Protein AF-A0A630L1Z7-F1 (afdb_monomer_lite)

Organism: Salmonella derby (NCBI:txid28144)

pLDDT: mean 86.69, std 11.48, range [48.09, 96.31]

Sequence (60 aa):
MNNLMVIDGIEVRRDAHGRYCLNDLHRAAGGEQKYRPKYWLDNKQTRELIEQLFTEGGIP

Structure (mmCIF, N/CA/C/O backbone):
data_AF-A0A630L1Z7-F1
#
_entry.id   AF-A0A630L1Z7-F1
#
loop_
_atom_site.group_PDB
_atom_site.id
_atom_site.type_symbol
_atom_site.label_atom_id
_atom_site.label_alt_id
_atom_site.label_comp_id
_atom_site.label_asym_id
_atom_site.label_entity_id
_atom_site.label_seq_id
_atom_site.pdbx_PDB_ins_code
_atom_site.Cartn_x
_atom_site.Cartn_y
_atom_site.Cartn_z
_atom_site.occupancy
_atom_site.B_iso_or_equiv
_atom_site.auth_seq_id
_atom_site.auth_comp_id
_atom_site.auth_asym_id
_atom_site.auth_atom_id
_atom_site.pdbx_PDB_model_num
ATOM 1 N N . MET A 1 1 ? -2.899 -23.252 10.643 1.00 48.09 1 MET A N 1
ATOM 2 C CA . MET A 1 1 ? -3.976 -22.323 11.051 1.00 48.09 1 MET A CA 1
ATOM 3 C C . MET A 1 1 ? -3.816 -21.027 10.272 1.00 48.09 1 MET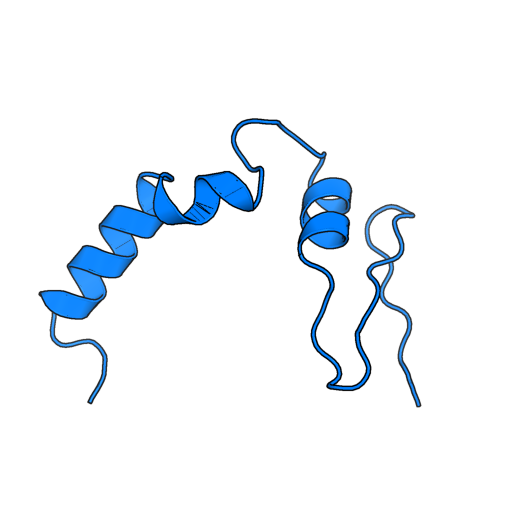 A C 1
ATOM 5 O O . MET A 1 1 ? -2.720 -20.483 10.274 1.00 48.09 1 MET A O 1
ATOM 9 N N . ASN A 1 2 ? -4.857 -20.566 9.573 1.00 61.66 2 ASN A N 1
ATOM 10 C CA . ASN A 1 2 ? -4.861 -19.238 8.953 1.00 61.66 2 ASN A CA 1
ATOM 11 C C . ASN A 1 2 ? -5.281 -18.226 10.024 1.00 61.66 2 ASN A C 1
ATOM 13 O O . ASN A 1 2 ? -6.447 -18.200 10.408 1.00 61.66 2 ASN A O 1
ATOM 17 N N . ASN A 1 3 ? -4.333 -17.443 10.543 1.00 75.06 3 ASN A N 1
ATOM 18 C CA . ASN A 1 3 ? -4.658 -16.371 11.481 1.00 75.06 3 ASN A CA 1
ATOM 19 C C . ASN A 1 3 ? -5.324 -15.222 10.725 1.00 75.06 3 ASN A C 1
ATOM 21 O O . ASN A 1 3 ? -4.718 -14.630 9.828 1.00 75.06 3 ASN A O 1
ATOM 25 N N . LEU A 1 4 ? -6.560 -14.917 11.112 1.00 84.62 4 LEU A N 1
ATOM 26 C CA . LEU A 1 4 ? -7.294 -13.751 10.645 1.00 84.62 4 LEU A CA 1
ATOM 27 C C . LEU A 1 4 ? -6.584 -12.484 11.137 1.00 84.62 4 LEU A C 1
ATOM 29 O O . LEU A 1 4 ? -6.286 -12.367 12.326 1.00 84.62 4 LEU A O 1
ATOM 33 N N . MET A 1 5 ? -6.314 -11.541 10.234 1.00 93.19 5 MET A N 1
ATOM 34 C CA . MET A 1 5 ? -5.804 -10.221 10.596 1.00 93.19 5 MET A CA 1
ATOM 35 C C . MET A 1 5 ? -6.899 -9.183 10.377 1.00 93.19 5 MET A C 1
ATOM 37 O O . MET A 1 5 ? -7.449 -9.087 9.281 1.00 93.19 5 MET A O 1
ATOM 41 N N . VAL A 1 6 ? -7.186 -8.402 11.416 1.00 95.12 6 VAL A N 1
ATOM 42 C CA . VAL A 1 6 ? -8.177 -7.325 11.386 1.00 95.12 6 VAL A CA 1
ATOM 43 C C . VAL A 1 6 ? -7.511 -6.054 11.897 1.00 95.12 6 VAL A C 1
ATOM 45 O O . VAL A 1 6 ? -6.910 -6.065 12.970 1.00 95.12 6 VAL A O 1
ATOM 48 N N . ILE A 1 7 ? -7.602 -4.974 11.126 1.00 95.19 7 ILE A N 1
ATOM 49 C CA . ILE A 1 7 ? -7.110 -3.643 11.498 1.00 95.19 7 ILE A CA 1
ATOM 50 C C . ILE A 1 7 ? -8.298 -2.695 11.408 1.00 95.19 7 ILE A C 1
ATOM 52 O O . ILE A 1 7 ? -8.894 -2.581 10.344 1.00 95.19 7 ILE A O 1
ATOM 56 N N . ASP A 1 8 ? -8.653 -2.049 12.519 1.00 93.75 8 ASP A N 1
ATOM 57 C CA . ASP A 1 8 ? -9.775 -1.097 12.586 1.00 93.75 8 ASP A CA 1
ATOM 58 C C . ASP A 1 8 ? -11.088 -1.649 11.982 1.00 93.75 8 ASP A C 1
ATOM 60 O O . ASP A 1 8 ? -11.753 -1.032 11.154 1.00 93.75 8 ASP A O 1
ATOM 64 N N . GLY A 1 9 ? -11.421 -2.902 12.317 1.00 93.62 9 GLY A N 1
ATOM 65 C CA . GLY A 1 9 ? -12.605 -3.595 11.790 1.00 93.62 9 GLY A CA 1
ATOM 66 C C . GLY A 1 9 ? -12.502 -4.054 10.329 1.00 93.62 9 GLY A C 1
ATOM 67 O O . GLY A 1 9 ? -13.417 -4.705 9.828 1.00 93.62 9 GLY A O 1
ATOM 68 N N . ILE A 1 10 ? -11.392 -3.775 9.643 1.00 95.12 10 ILE A N 1
ATOM 69 C CA . ILE A 1 10 ? -11.153 -4.203 8.266 1.00 95.12 10 ILE A CA 1
ATOM 70 C C . ILE A 1 10 ? -10.357 -5.504 8.264 1.00 95.12 10 ILE A C 1
ATOM 72 O O . ILE A 1 10 ? -9.209 -5.564 8.708 1.00 95.12 10 ILE A O 1
ATOM 76 N N . GLU A 1 11 ? -10.972 -6.552 7.721 1.00 95.81 11 GLU A N 1
ATOM 77 C CA . GLU A 1 11 ? -10.295 -7.816 7.451 1.00 95.81 11 GLU A CA 1
ATOM 78 C C . GLU A 1 11 ? -9.242 -7.640 6.350 1.00 95.81 11 GLU A C 1
ATOM 80 O O . GLU A 1 11 ? -9.525 -7.100 5.273 1.00 95.81 11 GLU A O 1
ATOM 85 N N . VAL A 1 12 ? -8.029 -8.130 6.617 1.00 96.31 12 VAL A N 1
ATOM 86 C CA . VAL A 1 12 ? -6.934 -8.178 5.649 1.00 96.31 12 VAL A CA 1
ATOM 87 C C . VAL A 1 12 ? -6.749 -9.608 5.173 1.00 96.31 12 VAL A C 1
ATOM 89 O O . VAL A 1 12 ? -6.208 -10.464 5.879 1.00 96.31 12 VAL A O 1
ATOM 92 N N . ARG A 1 13 ? -7.181 -9.860 3.937 1.00 95.12 13 ARG A N 1
ATOM 93 C CA . ARG A 1 13 ? -7.142 -11.197 3.344 1.00 95.12 13 ARG A CA 1
ATOM 94 C C . ARG A 1 13 ? -5.712 -11.639 3.060 1.00 95.12 13 ARG A C 1
ATOM 96 O O . ARG A 1 13 ? -4.829 -10.819 2.798 1.00 95.12 13 ARG A O 1
ATOM 103 N N . ARG A 1 14 ? -5.512 -12.956 3.044 1.00 94.44 14 ARG A N 1
ATOM 104 C CA . ARG A 1 14 ? -4.299 -13.600 2.536 1.00 94.44 14 ARG A CA 1
ATOM 105 C C . ARG A 1 14 ? -4.627 -14.506 1.361 1.00 94.44 14 ARG A C 1
ATOM 107 O O . ARG A 1 14 ? -5.717 -15.070 1.299 1.00 94.44 14 ARG A O 1
ATOM 114 N N . ASP A 1 15 ? -3.683 -14.640 0.442 1.00 91.94 15 ASP A N 1
ATOM 115 C CA . ASP A 1 15 ? -3.775 -15.625 -0.630 1.00 91.94 15 ASP A CA 1
ATOM 116 C C . ASP A 1 15 ? -3.301 -17.020 -0.183 1.00 91.94 15 ASP A C 1
ATOM 118 O O . ASP A 1 15 ? -2.885 -17.230 0.960 1.00 91.94 15 ASP A O 1
ATOM 122 N N . ALA A 1 16 ? -3.347 -17.986 -1.104 1.00 92.81 16 ALA A N 1
ATOM 123 C CA . ALA A 1 16 ? -2.908 -19.360 -0.856 1.00 92.81 16 ALA A CA 1
ATOM 124 C C . ALA A 1 16 ? -1.414 -19.481 -0.493 1.00 92.81 16 ALA A C 1
ATOM 126 O O . ALA A 1 16 ? -1.007 -20.482 0.089 1.00 92.81 16 ALA A O 1
ATOM 127 N N . HIS A 1 17 ? -0.605 -18.465 -0.803 1.00 93.62 17 HIS A N 1
ATOM 128 C CA . HIS A 1 17 ? 0.815 -18.398 -0.459 1.00 93.62 17 HIS A CA 1
ATOM 129 C C . HIS A 1 17 ? 1.062 -17.640 0.856 1.00 93.62 17 HIS A C 1
ATOM 131 O O . HIS A 1 17 ? 2.211 -17.429 1.239 1.00 93.62 17 HIS A O 1
ATOM 137 N N . GLY A 1 18 ? 0.003 -17.214 1.554 1.00 89.69 18 GLY A N 1
ATOM 138 C CA . GLY A 1 18 ? 0.088 -16.491 2.820 1.00 89.69 18 GLY A CA 1
ATOM 139 C C . GLY A 1 18 ? 0.427 -15.004 2.684 1.00 89.69 18 GLY A C 1
ATOM 140 O O . GLY A 1 18 ? 0.680 -14.357 3.701 1.00 89.69 18 GLY A O 1
ATOM 141 N N . ARG A 1 19 ? 0.417 -14.437 1.470 1.00 92.38 19 ARG A N 1
ATOM 142 C CA . ARG A 1 19 ? 0.699 -13.011 1.228 1.00 92.38 19 ARG A CA 1
ATOM 143 C C . ARG A 1 19 ? -0.542 -12.174 1.504 1.00 92.38 19 ARG A C 1
ATOM 145 O O . ARG A 1 19 ? -1.642 -12.561 1.121 1.00 92.38 19 ARG A O 1
ATOM 152 N N . TYR A 1 20 ? -0.369 -11.016 2.133 1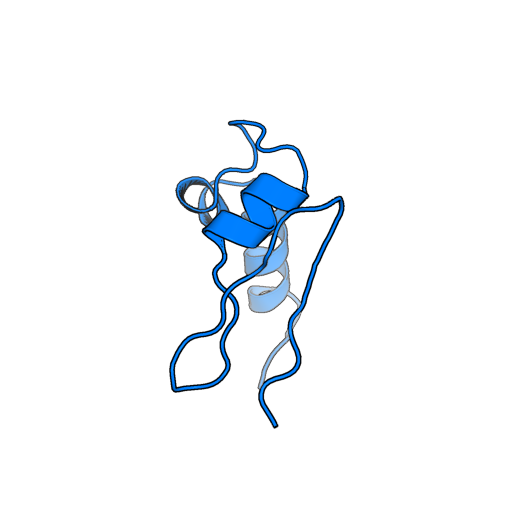.00 93.75 20 TYR A N 1
ATOM 153 C CA . TYR A 1 20 ? -1.477 -10.117 2.458 1.00 93.75 20 TYR A CA 1
ATOM 154 C C . TYR A 1 20 ? -1.989 -9.326 1.250 1.00 93.75 20 TYR A C 1
ATOM 156 O O . TYR A 1 20 ? -1.221 -8.897 0.389 1.00 93.75 20 TYR A O 1
ATOM 164 N N . CYS A 1 21 ? -3.298 -9.075 1.223 1.00 93.88 21 CYS A N 1
ATOM 165 C CA . CYS A 1 21 ? -3.935 -8.238 0.220 1.00 93.88 21 CYS A CA 1
ATOM 166 C C . CYS A 1 21 ? -3.600 -6.760 0.457 1.00 93.88 21 CYS A C 1
ATOM 168 O O . CYS A 1 21 ? -4.102 -6.121 1.384 1.00 93.88 21 CYS A O 1
ATOM 170 N N . LEU A 1 22 ? -2.792 -6.196 -0.438 1.00 93.44 22 LEU A N 1
ATOM 171 C CA . LEU A 1 22 ? -2.346 -4.806 -0.359 1.00 93.44 22 LEU A CA 1
ATOM 172 C C . LEU A 1 22 ? -3.503 -3.791 -0.420 1.00 93.44 22 LEU A C 1
ATOM 174 O O . LEU A 1 22 ? -3.438 -2.739 0.209 1.00 93.44 22 LEU A O 1
ATOM 178 N N . ASN A 1 23 ? -4.589 -4.118 -1.126 1.00 94.00 23 ASN A N 1
ATOM 179 C CA . ASN A 1 23 ? -5.779 -3.263 -1.186 1.00 94.00 23 ASN A CA 1
ATOM 180 C C . ASN A 1 23 ? -6.524 -3.206 0.152 1.00 94.00 23 ASN A C 1
ATOM 182 O O . ASN A 1 23 ? -7.035 -2.150 0.520 1.00 94.00 23 ASN A O 1
ATOM 186 N N . ASP A 1 24 ? -6.583 -4.319 0.886 1.00 95.62 24 ASP A N 1
ATOM 187 C CA . ASP A 1 24 ? -7.220 -4.330 2.203 1.00 95.62 24 ASP A CA 1
ATOM 188 C C . ASP A 1 24 ? -6.367 -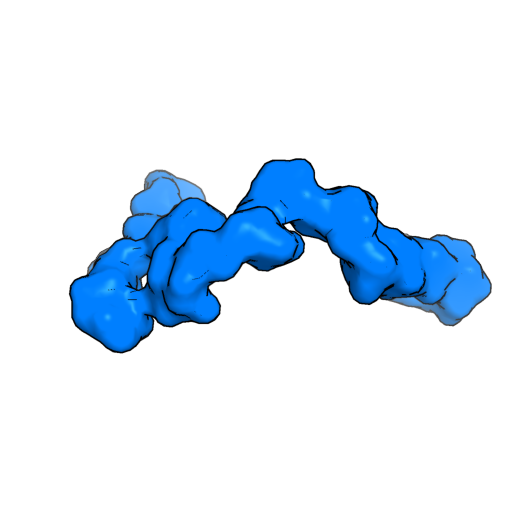3.562 3.220 1.00 95.62 24 ASP A C 1
ATOM 190 O O . ASP A 1 24 ? -6.918 -2.809 4.016 1.00 95.62 24 ASP A O 1
ATOM 194 N N . LEU A 1 25 ? -5.034 -3.671 3.132 1.00 94.69 25 LEU A N 1
ATOM 195 C CA . LEU A 1 25 ? -4.104 -2.858 3.926 1.00 94.69 25 LEU A CA 1
ATOM 196 C C . LEU A 1 25 ? -4.273 -1.358 3.646 1.00 94.69 25 LEU A C 1
ATOM 198 O O . LEU A 1 25 ? -4.341 -0.565 4.579 1.00 94.69 25 LEU A O 1
ATOM 202 N N . HIS A 1 26 ? -4.392 -0.963 2.375 1.00 94.19 26 HIS A N 1
ATOM 203 C CA . HIS A 1 26 ? -4.655 0.433 2.000 1.00 94.19 26 HIS A CA 1
ATOM 204 C C . HIS A 1 26 ? -5.980 0.939 2.576 1.00 94.19 26 HIS A C 1
ATOM 206 O O . HIS A 1 26 ? -6.034 2.048 3.109 1.00 94.19 26 HIS A O 1
ATOM 212 N N . ARG A 1 27 ? -7.037 0.120 2.515 1.00 95.44 27 ARG A N 1
ATOM 213 C CA . ARG A 1 27 ? -8.340 0.460 3.098 1.00 95.44 27 ARG A CA 1
ATOM 214 C C . ARG A 1 27 ? -8.248 0.607 4.618 1.00 95.44 27 ARG A C 1
ATOM 216 O O . ARG A 1 27 ? -8.766 1.583 5.146 1.00 95.44 27 ARG A O 1
ATOM 223 N N . ALA A 1 28 ? -7.559 -0.314 5.291 1.00 95.81 28 ALA A N 1
ATOM 224 C CA . ALA A 1 28 ? -7.324 -0.269 6.734 1.00 95.81 28 ALA A CA 1
ATOM 225 C C . ALA A 1 28 ? -6.509 0.957 7.176 1.00 95.81 28 ALA A C 1
ATOM 227 O O . ALA A 1 28 ? -6.713 1.470 8.268 1.00 95.81 28 ALA A O 1
ATOM 228 N N . ALA A 1 29 ? -5.627 1.467 6.315 1.00 93.00 29 ALA A N 1
ATOM 229 C CA . ALA A 1 29 ? -4.846 2.679 6.558 1.00 93.00 29 ALA A CA 1
ATOM 230 C C . ALA A 1 29 ? -5.611 3.991 6.265 1.00 93.00 29 ALA A C 1
ATOM 232 O O . ALA A 1 29 ? -4.997 5.053 6.188 1.00 93.00 29 ALA A O 1
ATOM 233 N N . GLY A 1 30 ? -6.932 3.939 6.055 1.00 93.56 30 GLY A N 1
ATOM 234 C CA . GLY A 1 30 ? -7.773 5.116 5.803 1.00 93.56 30 GLY A CA 1
ATOM 235 C C . GLY A 1 30 ? -8.054 5.416 4.326 1.00 93.56 30 GLY A C 1
ATOM 236 O O . GLY A 1 30 ? -8.785 6.353 4.016 1.00 93.56 30 GLY A O 1
ATOM 237 N N . GLY A 1 31 ? -7.528 4.623 3.387 1.00 93.19 31 GLY A N 1
ATOM 238 C CA . GLY A 1 31 ? -8.008 4.610 2.002 1.00 93.19 31 GLY A CA 1
ATOM 239 C C . GLY A 1 31 ? -7.708 5.855 1.154 1.00 93.19 31 GLY A C 1
ATOM 240 O O . GLY A 1 31 ? -8.251 5.978 0.051 1.00 93.19 31 GLY A O 1
ATOM 241 N N . GLU A 1 32 ? -6.840 6.768 1.603 1.00 93.00 32 GLU A N 1
ATOM 242 C CA . GLU A 1 32 ? -6.564 8.014 0.878 1.00 93.00 32 GLU A CA 1
ATOM 243 C C . GLU A 1 32 ? -6.004 7.765 -0.533 1.00 93.00 32 GLU A C 1
ATOM 245 O O . GLU A 1 3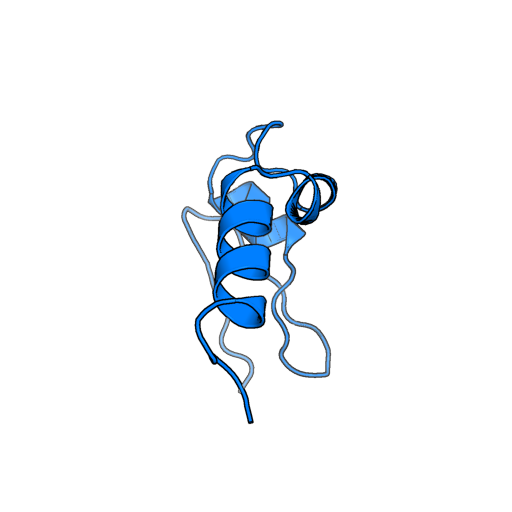2 ? -5.140 6.909 -0.753 1.00 93.00 32 GLU A O 1
ATOM 250 N N . GLN A 1 33 ? -6.455 8.561 -1.510 1.00 90.06 33 GLN A N 1
ATOM 251 C CA . GLN A 1 33 ? -6.096 8.375 -2.919 1.00 90.06 33 GLN A CA 1
ATOM 252 C C . GLN A 1 33 ? -4.585 8.478 -3.177 1.00 90.06 33 GLN A C 1
ATOM 254 O O . GLN A 1 33 ? -4.064 7.691 -3.969 1.00 90.06 33 GLN A O 1
ATOM 259 N N . LYS A 1 34 ? -3.887 9.400 -2.494 1.00 86.25 34 LYS A N 1
ATOM 260 C CA . LYS A 1 34 ? -2.425 9.586 -2.599 1.00 86.25 34 LYS A CA 1
ATOM 261 C C . LYS A 1 34 ? -1.615 8.361 -2.153 1.00 86.25 34 LYS A C 1
ATOM 263 O O . LYS A 1 34 ? -0.475 8.214 -2.574 1.00 86.25 34 LYS A O 1
ATOM 268 N N . TYR A 1 35 ? -2.206 7.475 -1.348 1.00 86.62 35 TYR A N 1
ATOM 269 C CA . TYR A 1 35 ? -1.563 6.259 -0.841 1.00 86.62 35 TYR A CA 1
ATOM 270 C C . TYR A 1 35 ? -2.033 4.987 -1.554 1.00 86.62 35 TYR A C 1
ATOM 272 O O . TYR A 1 35 ? -1.762 3.882 -1.087 1.00 86.62 35 TYR A O 1
ATOM 280 N N . ARG A 1 36 ? -2.755 5.103 -2.679 1.00 90.81 36 ARG A N 1
ATOM 281 C CA . ARG A 1 36 ? -3.205 3.915 -3.413 1.00 90.81 36 ARG A CA 1
ATOM 282 C C . ARG A 1 36 ? -2.013 3.071 -3.879 1.00 90.81 36 ARG A C 1
ATOM 284 O O . ARG A 1 36 ? -1.077 3.633 -4.447 1.00 90.81 36 ARG A O 1
ATOM 291 N N . PRO A 1 37 ? -2.101 1.730 -3.794 1.00 90.69 37 PRO A N 1
ATOM 292 C CA . PRO A 1 37 ? -1.020 0.829 -4.195 1.00 90.69 37 PRO A CA 1
ATOM 293 C C . PRO A 1 37 ? -0.490 1.048 -5.614 1.00 90.69 37 PRO A C 1
ATOM 295 O O . PRO A 1 37 ? 0.706 0.928 -5.854 1.00 90.69 37 PRO A O 1
ATOM 298 N N . LYS A 1 38 ? -1.360 1.430 -6.559 1.00 90.06 38 LYS A N 1
ATOM 299 C CA . LYS A 1 38 ? -0.953 1.705 -7.947 1.00 90.06 38 LYS A CA 1
ATOM 300 C C . LYS A 1 38 ? 0.045 2.860 -8.089 1.00 90.06 38 LYS A C 1
ATOM 302 O O . LYS A 1 38 ? 0.749 2.904 -9.084 1.00 90.06 38 LYS A O 1
ATOM 307 N N . TYR A 1 39 ? 0.088 3.776 -7.121 1.00 89.06 39 TYR A N 1
ATOM 308 C CA . TYR A 1 39 ? 1.019 4.906 -7.099 1.00 89.06 39 TYR A CA 1
ATOM 309 C C . TYR A 1 39 ? 2.283 4.596 -6.296 1.00 89.06 39 TYR A C 1
ATOM 311 O O . TYR A 1 39 ? 3.078 5.497 -6.052 1.00 89.06 39 TYR A O 1
ATOM 319 N N . TRP A 1 40 ? 2.479 3.354 -5.841 1.00 84.94 40 TRP A N 1
ATOM 320 C CA . TRP A 1 40 ? 3.607 3.018 -4.976 1.00 84.94 40 TRP A CA 1
ATOM 321 C C . TRP A 1 40 ? 4.955 3.363 -5.620 1.00 84.94 40 TRP A C 1
ATOM 323 O O . TRP A 1 40 ? 5.779 3.982 -4.957 1.00 84.94 40 TRP A O 1
ATOM 333 N N . LEU A 1 41 ? 5.144 3.056 -6.909 1.00 84.19 41 LEU A N 1
ATOM 334 C CA . LEU A 1 41 ? 6.361 3.407 -7.658 1.00 84.19 41 LEU A CA 1
ATOM 335 C C . LEU A 1 41 ? 6.457 4.901 -8.004 1.00 84.19 41 LEU A C 1
ATOM 337 O O . LEU A 1 41 ? 7.555 5.420 -8.183 1.00 84.19 41 LEU A O 1
ATOM 341 N N . ASP A 1 42 ? 5.324 5.601 -8.080 1.00 87.00 42 ASP A N 1
ATOM 342 C CA . ASP A 1 42 ? 5.289 7.049 -8.311 1.00 87.00 42 ASP A CA 1
ATOM 343 C C . ASP A 1 42 ? 5.551 7.850 -7.029 1.00 87.00 42 ASP A C 1
ATOM 345 O O . ASP A 1 42 ? 5.889 9.034 -7.088 1.00 87.00 42 ASP A O 1
ATOM 349 N N . ASN A 1 43 ? 5.389 7.223 -5.861 1.00 85.12 43 ASN A N 1
ATOM 350 C CA . ASN A 1 43 ? 5.575 7.872 -4.577 1.00 85.12 43 ASN A CA 1
ATOM 351 C C . ASN A 1 43 ? 7.030 8.336 -4.420 1.00 85.12 43 ASN A C 1
ATOM 353 O O . ASN A 1 43 ? 7.966 7.547 -4.550 1.00 85.12 43 ASN A O 1
ATOM 357 N N . LYS A 1 44 ? 7.208 9.621 -4.095 1.00 86.31 44 LYS A N 1
ATOM 358 C CA . LYS A 1 44 ? 8.524 10.244 -3.914 1.00 86.31 44 LYS A CA 1
ATOM 359 C C . LYS A 1 44 ? 9.411 9.459 -2.939 1.00 86.31 44 LYS A C 1
ATOM 361 O O . LYS A 1 44 ? 10.546 9.169 -3.284 1.00 86.31 44 LYS A O 1
ATOM 366 N N . GLN A 1 45 ? 8.872 9.050 -1.790 1.00 84.81 45 GLN A N 1
ATOM 367 C CA . GLN A 1 45 ? 9.611 8.296 -0.777 1.00 84.81 45 GLN A CA 1
ATOM 368 C C . GLN A 1 45 ? 10.045 6.917 -1.290 1.00 84.81 45 GLN A C 1
ATOM 370 O O . GLN A 1 45 ? 11.166 6.495 -1.033 1.00 84.81 45 GLN A O 1
ATOM 375 N N . THR A 1 46 ? 9.189 6.218 -2.044 1.00 86.44 46 THR A N 1
ATOM 376 C CA . THR A 1 46 ? 9.566 4.942 -2.674 1.00 86.44 46 THR A CA 1
ATOM 377 C C . THR A 1 46 ? 10.706 5.137 -3.668 1.00 86.44 46 THR A C 1
ATOM 379 O O . THR A 1 46 ? 11.641 4.344 -3.691 1.00 86.44 46 THR A O 1
ATO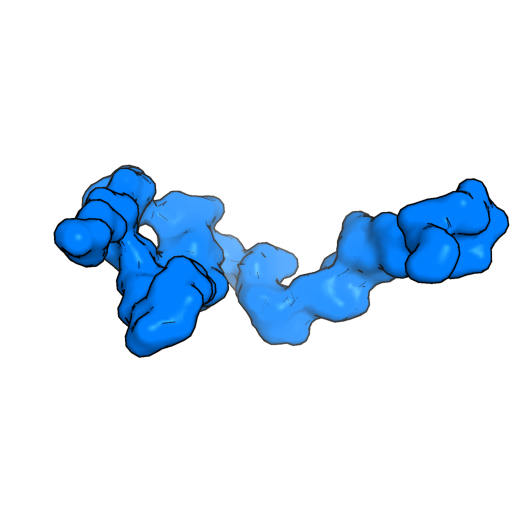M 382 N N . ARG A 1 47 ? 10.650 6.195 -4.484 1.00 88.81 47 ARG A N 1
ATOM 383 C CA . ARG A 1 47 ? 11.695 6.500 -5.470 1.00 88.81 47 ARG A CA 1
ATOM 384 C C . ARG A 1 47 ? 13.022 6.845 -4.802 1.00 88.81 47 ARG A C 1
ATOM 386 O O . ARG A 1 47 ? 14.041 6.307 -5.215 1.00 88.81 47 ARG A O 1
ATOM 393 N N . GLU A 1 48 ? 12.987 7.677 -3.763 1.00 90.12 48 GLU A N 1
ATOM 394 C CA . GLU A 1 48 ? 14.162 8.023 -2.953 1.00 90.12 48 GLU A CA 1
ATOM 395 C C . GLU A 1 48 ? 14.773 6.770 -2.319 1.00 90.12 48 GLU A C 1
ATOM 397 O O . GLU A 1 48 ? 15.971 6.544 -2.443 1.00 90.12 48 GLU A O 1
ATOM 402 N N . LEU A 1 49 ? 13.950 5.892 -1.736 1.00 87.31 49 LEU A N 1
ATOM 403 C CA . LEU A 1 49 ? 14.425 4.630 -1.169 1.00 87.31 49 LEU A CA 1
ATOM 404 C C . LEU A 1 49 ? 15.082 3.731 -2.227 1.00 87.31 49 LEU A C 1
ATOM 406 O O . LEU A 1 49 ? 16.136 3.154 -1.977 1.00 87.31 49 LEU A O 1
ATOM 410 N N . ILE A 1 50 ? 14.473 3.602 -3.409 1.00 87.25 50 ILE A N 1
ATOM 411 C CA . ILE A 1 50 ? 15.040 2.826 -4.519 1.00 87.25 50 ILE A CA 1
ATOM 412 C C . ILE A 1 50 ? 16.402 3.402 -4.933 1.00 87.25 50 ILE A C 1
ATOM 414 O O . ILE A 1 50 ? 17.360 2.649 -5.091 1.00 87.25 50 ILE A O 1
ATOM 418 N N . GLU A 1 51 ? 16.509 4.722 -5.083 1.00 89.69 51 GLU A N 1
ATOM 419 C CA . GLU A 1 51 ? 17.760 5.402 -5.431 1.00 89.69 51 GLU A CA 1
ATOM 420 C C . GLU A 1 51 ? 18.850 5.185 -4.372 1.00 89.69 51 GLU A C 1
ATOM 422 O O . GLU A 1 51 ? 19.993 4.881 -4.722 1.00 89.69 51 GLU A O 1
ATOM 427 N N . GLN A 1 52 ? 18.491 5.248 -3.086 1.00 88.25 52 GLN A N 1
ATOM 428 C CA . GLN A 1 52 ? 19.402 4.930 -1.984 1.00 88.25 52 GLN A CA 1
ATOM 429 C C . GLN A 1 52 ? 19.915 3.488 -2.066 1.00 88.25 52 GLN A C 1
ATOM 431 O O . GLN A 1 52 ? 21.117 3.265 -1.941 1.00 88.25 52 GLN A O 1
ATOM 436 N N . LEU A 1 53 ? 19.042 2.512 -2.347 1.00 86.44 53 LEU A N 1
ATOM 437 C CA . LEU A 1 53 ? 19.444 1.105 -2.486 1.00 86.44 53 LEU A CA 1
ATOM 438 C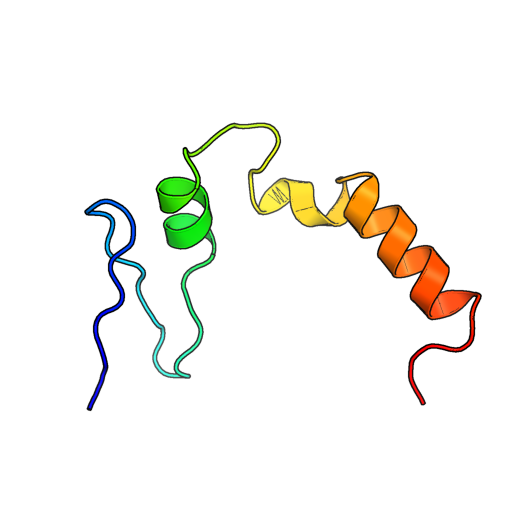 C . LEU A 1 53 ? 20.472 0.893 -3.612 1.00 86.44 53 LEU A C 1
ATOM 440 O O . LEU A 1 53 ? 21.379 0.074 -3.453 1.00 86.44 53 LEU A O 1
ATOM 444 N N . PHE A 1 54 ? 20.361 1.640 -4.717 1.00 84.00 54 PHE A N 1
ATOM 445 C CA . PHE A 1 54 ? 21.305 1.572 -5.839 1.00 84.00 54 PHE A CA 1
ATOM 446 C C . PHE A 1 54 ? 22.602 2.364 -5.617 1.00 84.00 54 PHE A C 1
ATOM 448 O O . PHE A 1 54 ? 23.631 1.998 -6.183 1.00 84.00 54 PHE A O 1
ATOM 455 N N . THR A 1 55 ? 22.570 3.433 -4.818 1.00 79.69 55 THR A N 1
ATOM 456 C CA . THR A 1 55 ? 23.699 4.370 -4.664 1.00 79.69 55 THR A CA 1
ATOM 457 C C . THR A 1 55 ? 24.574 4.051 -3.454 1.00 79.69 55 THR A C 1
ATOM 459 O O . THR A 1 55 ? 25.796 4.156 -3.530 1.00 79.69 55 THR A O 1
ATOM 462 N N . GLU A 1 56 ? 23.975 3.633 -2.338 1.00 68.44 56 GLU A N 1
ATOM 463 C CA . GLU A 1 56 ? 24.671 3.466 -1.053 1.00 68.44 56 GLU A CA 1
ATOM 464 C C . GLU A 1 56 ? 25.095 2.010 -0.770 1.00 68.44 56 GLU A C 1
ATOM 466 O O . GLU A 1 56 ? 25.549 1.695 0.326 1.00 68.44 56 GLU A O 1
ATOM 471 N N . GLY A 1 57 ? 25.021 1.116 -1.767 1.00 63.84 57 GLY A N 1
ATOM 472 C CA . GLY A 1 57 ? 25.543 -0.256 -1.661 1.00 63.84 57 GLY A CA 1
ATOM 473 C C . GLY A 1 57 ? 24.682 -1.174 -0.790 1.00 63.84 57 GLY A C 1
ATOM 474 O O . GLY A 1 57 ? 25.187 -1.846 0.108 1.00 63.84 57 GLY A O 1
ATOM 475 N N . GLY A 1 58 ? 23.372 -1.188 -1.041 1.00 55.56 58 GLY A N 1
ATOM 476 C CA . GLY A 1 58 ? 22.397 -1.731 -0.104 1.00 55.56 58 GLY A CA 1
ATOM 477 C C . GLY A 1 58 ? 21.780 -3.099 -0.386 1.00 55.56 58 GLY A C 1
ATOM 478 O O . GLY A 1 58 ? 20.828 -3.399 0.319 1.00 55.56 58 GLY A O 1
ATOM 479 N N . ILE A 1 59 ? 22.235 -3.912 -1.352 1.00 51.22 59 ILE A N 1
ATOM 480 C CA . ILE A 1 59 ? 21.918 -5.360 -1.438 1.00 51.22 59 ILE A CA 1
ATOM 481 C C . ILE A 1 59 ? 23.073 -6.070 -2.188 1.00 51.22 59 ILE A C 1
ATOM 483 O O . ILE A 1 59 ? 23.390 -5.625 -3.292 1.00 51.22 59 ILE A O 1
ATOM 487 N N . PRO A 1 60 ? 23.725 -7.118 -1.640 1.00 57.38 60 PRO A N 1
ATOM 488 C CA . PRO A 1 60 ? 24.523 -8.040 -2.453 1.00 57.38 60 PRO A CA 1
ATOM 489 C C . PRO A 1 60 ? 23.670 -8.808 -3.474 1.00 57.38 60 PRO A C 1
ATOM 491 O O . PRO A 1 60 ? 22.504 -9.138 -3.157 1.00 57.38 60 PRO A O 1
#

Radius of gyration: 14.98 Å; chains: 1; bounding box: 38×33×21 Å

Foldseek 3Di:
DLDWDAAPNQTWDADPVRDTDVCSVCVSVVVDPCPDPVCCCVDPVNVVVVVCCVPVVNDD

Secondary structure (DSSP, 8-state):
----EEETTEEE-B-TTS-B-HHHHHHHTT--GGG-GGGTTT-HHHHHHHHHHHHTT---

InterPro domains:
  IPR018004 KilA/APSES-type HTH, DNA-binding [PF04383] (7-57)